Protein AF-A0A7W4WBV4-F1 (afdb_monomer_lite)

pLDDT: mean 77.97, std 13.94, range [44.94, 92.88]

Organism: NCBI:txid1562603

Foldseek 3Di:
DVVVVVVVVLCVLLVVLLVQLVVLLCVLVVVDDDPDDPCQDHSVLSNLSSVLSNLVSVLSVCPCPPLSVLVSLLSNLQSLLVNLQCCLPPRDLVSCPPPDPVCPVVSPDSVSSVVSNVSSVVSNVSSVVSVVVSVVVVD

Secondary structure (DSSP, 8-state):
-HHHHHHHHHHHHHHHHHHHHHHHHHHHTTTT--TT----S-HHHHHHHHHHHHHHHHHHH-TT-THHHHHHHHHHHHHHHHHHHHHHHH--GGGGGGS-TTTGGGTTSTHHHHHHHHHHHHHHHHHHHHHHHHHHTT-

Structure (mmCIF, N/CA/C/O backbone):
data_AF-A0A7W4WBV4-F1
#
_entry.id   AF-A0A7W4WBV4-F1
#
loop_
_atom_site.group_PDB
_atom_site.id
_atom_site.type_symbol
_atom_site.label_atom_id
_atom_site.label_alt_id
_atom_site.label_comp_id
_atom_site.label_asym_id
_atom_site.label_entity_id
_atom_site.label_seq_id
_atom_site.pdbx_PDB_ins_code
_atom_site.Cartn_x
_atom_site.Cartn_y
_atom_site.Cartn_z
_atom_site.occupancy
_atom_site.B_iso_or_equiv
_atom_site.auth_seq_id
_atom_site.auth_comp_id
_atom_site.auth_asym_id
_atom_site.auth_atom_id
_atom_site.pdbx_PDB_model_num
ATOM 1 N N . MET A 1 1 ? -15.755 27.622 13.528 1.00 49.06 1 MET A N 1
ATOM 2 C CA . MET A 1 1 ? -15.140 27.830 12.196 1.00 49.06 1 MET A CA 1
ATOM 3 C C . MET A 1 1 ? -13.989 26.857 11.878 1.00 49.06 1 MET A C 1
ATOM 5 O O . MET A 1 1 ? -13.569 26.806 10.735 1.00 49.06 1 MET A O 1
ATOM 9 N N . SER A 1 2 ? -13.496 26.045 12.829 1.00 58.25 2 SER A N 1
ATOM 10 C CA . SER A 1 2 ? -12.390 25.082 12.627 1.00 58.25 2 SER A CA 1
ATOM 11 C C . SER A 1 2 ? -12.809 23.668 12.177 1.00 58.25 2 SER A C 1
ATOM 13 O O . SER A 1 2 ? -11.973 22.911 11.690 1.00 58.25 2 SER A O 1
ATOM 15 N N . GLU A 1 3 ? -14.085 23.295 12.322 1.00 58.34 3 GLU A N 1
ATOM 16 C CA . GLU A 1 3 ? -14.604 21.967 11.935 1.00 58.34 3 GLU A CA 1
ATOM 17 C C . GLU A 1 3 ? -14.888 21.855 10.423 1.00 58.34 3 GLU A C 1
ATOM 19 O O . GLU A 1 3 ? -14.586 20.825 9.822 1.00 58.34 3 GLU A O 1
ATOM 24 N N . GLU A 1 4 ? -15.387 22.916 9.775 1.00 56.72 4 GLU A N 1
ATOM 25 C CA . GLU A 1 4 ? -15.672 22.897 8.327 1.00 56.72 4 GLU A CA 1
ATOM 26 C C . GLU A 1 4 ? -14.406 22.798 7.469 1.00 56.72 4 GLU A C 1
ATOM 28 O O . GLU A 1 4 ? -14.397 22.094 6.458 1.00 56.72 4 GLU A O 1
ATOM 33 N N . PHE A 1 5 ? -13.311 23.435 7.902 1.00 55.41 5 PHE A N 1
ATOM 34 C CA . PHE A 1 5 ? -12.030 23.369 7.193 1.00 55.41 5 PHE A CA 1
ATOM 35 C C . PHE A 1 5 ? -11.495 21.925 7.159 1.00 55.41 5 PHE A C 1
ATOM 37 O O . PHE A 1 5 ? -11.105 21.421 6.110 1.00 55.41 5 PHE A O 1
ATOM 44 N N . LYS A 1 6 ? -11.632 21.186 8.272 1.00 74.56 6 LYS A N 1
ATOM 45 C CA . LYS A 1 6 ? -11.266 19.760 8.349 1.00 74.56 6 LYS A CA 1
ATOM 46 C C . LYS A 1 6 ? -12.126 18.858 7.466 1.00 74.56 6 LYS A C 1
ATOM 48 O O . LYS A 1 6 ? -11.645 17.809 7.038 1.00 74.56 6 LYS A O 1
ATOM 53 N N . PHE A 1 7 ? -13.391 19.205 7.228 1.00 76.81 7 PHE A N 1
ATOM 54 C CA . PHE A 1 7 ? -14.274 18.385 6.398 1.00 76.81 7 PHE A CA 1
ATOM 55 C C . PHE A 1 7 ? -13.929 18.514 4.913 1.00 76.81 7 PHE A C 1
ATOM 57 O O . PHE A 1 7 ? -13.823 17.501 4.220 1.00 76.81 7 PHE A O 1
ATOM 64 N N . LYS A 1 8 ? -13.685 19.741 4.440 1.00 81.56 8 LYS A N 1
ATOM 65 C CA . LYS A 1 8 ? -13.346 20.010 3.038 1.00 81.56 8 LYS A CA 1
ATOM 66 C C . LYS A 1 8 ? -12.008 19.378 2.639 1.00 81.56 8 LYS A C 1
ATOM 68 O O . LYS A 1 8 ? -11.938 18.727 1.599 1.00 81.56 8 LYS A O 1
ATOM 73 N N . ASP A 1 9 ? -10.999 19.466 3.505 1.00 83.75 9 ASP A N 1
ATOM 74 C CA . ASP A 1 9 ? -9.686 18.848 3.273 1.00 83.75 9 ASP A CA 1
ATOM 75 C C . ASP A 1 9 ? -9.776 17.318 3.222 1.00 83.75 9 ASP A C 1
ATOM 77 O O . ASP A 1 9 ? -9.185 16.673 2.356 1.00 83.75 9 ASP A O 1
ATOM 81 N N . ARG A 1 10 ? -10.577 16.717 4.111 1.00 80.75 10 ARG A N 1
ATOM 82 C CA . ARG A 1 10 ? -10.825 15.268 4.102 1.00 80.75 10 ARG A CA 1
ATOM 83 C C . ARG A 1 10 ? -11.565 14.822 2.851 1.00 80.75 10 ARG A C 1
ATOM 85 O O . ARG A 1 10 ? -11.174 13.826 2.253 1.00 80.75 10 ARG A O 1
ATOM 92 N N . ALA A 1 11 ? -12.608 15.543 2.450 1.00 86.06 11 ALA A N 1
ATOM 93 C CA . ALA A 1 11 ? -13.362 15.233 1.242 1.00 86.06 11 ALA A CA 1
ATOM 94 C C . ALA A 1 11 ? -12.476 15.330 -0.008 1.00 86.06 11 ALA A C 1
ATOM 96 O O . ALA A 1 11 ? -12.555 14.470 -0.881 1.00 86.06 11 ALA A O 1
ATOM 97 N N . PHE A 1 12 ? -11.588 16.325 -0.064 1.00 89.31 12 PHE A N 1
ATOM 98 C CA . PHE A 1 12 ? -10.630 16.471 -1.154 1.00 89.31 12 PHE A CA 1
ATOM 99 C C . PHE A 1 12 ? -9.601 15.330 -1.182 1.00 89.31 12 PHE A C 1
ATOM 101 O O . PHE A 1 12 ? -9.364 14.739 -2.237 1.00 89.31 12 PHE A O 1
ATOM 108 N N . LEU A 1 13 ? -9.038 14.956 -0.028 1.00 85.94 13 LEU A N 1
ATOM 109 C CA . LEU A 1 13 ? -8.107 13.827 0.088 1.00 85.94 13 LEU A CA 1
ATOM 110 C C . LEU A 1 13 ? -8.758 12.498 -0.313 1.00 85.94 13 LEU A C 1
ATOM 112 O O . LEU A 1 13 ? -8.189 11.736 -1.087 1.00 85.94 13 LEU A O 1
ATOM 116 N N . VAL A 1 14 ? -9.969 12.232 0.172 1.00 89.19 14 VAL A N 1
ATOM 117 C CA . VAL A 1 14 ? -10.730 11.031 -0.191 1.00 89.19 14 VAL A CA 1
ATOM 118 C C . VAL A 1 14 ? -11.067 11.035 -1.677 1.00 89.19 14 VAL A C 1
ATOM 120 O O . VAL A 1 14 ? -10.834 10.039 -2.356 1.00 89.19 14 VAL A O 1
ATOM 123 N N . GLY A 1 15 ? -11.599 12.146 -2.192 1.00 90.00 15 GLY A N 1
ATOM 124 C CA . GLY A 1 15 ? -11.998 12.269 -3.590 1.00 90.00 15 GLY A CA 1
ATOM 125 C C . GLY A 1 15 ? -10.825 12.044 -4.539 1.00 90.00 15 GLY A C 1
ATOM 126 O O . GLY A 1 15 ? -10.931 11.251 -5.472 1.00 90.00 15 GLY A O 1
ATOM 127 N N . SER A 1 16 ? -9.682 12.674 -4.258 1.00 91.31 16 SER A N 1
ATOM 128 C CA . SER A 1 16 ? -8.454 12.490 -5.039 1.00 91.31 16 SER A CA 1
ATOM 129 C C . SER A 1 16 ? -7.892 11.069 -4.932 1.00 91.31 16 SER A C 1
ATOM 131 O O . SER A 1 16 ? -7.522 10.499 -5.957 1.00 91.31 16 SER A O 1
ATOM 133 N N . ALA A 1 17 ? -7.890 10.456 -3.742 1.00 89.31 17 ALA A N 1
ATOM 134 C CA . ALA A 1 17 ? -7.439 9.074 -3.558 1.00 89.31 17 ALA A CA 1
ATOM 135 C C . ALA A 1 17 ? -8.326 8.063 -4.302 1.00 89.31 17 ALA A C 1
ATOM 137 O O . ALA A 1 17 ? -7.813 7.179 -4.984 1.00 89.31 17 ALA A O 1
ATOM 138 N N . LEU A 1 18 ? -9.652 8.204 -4.217 1.00 91.50 18 LEU A N 1
ATOM 139 C CA . LEU A 1 18 ? -10.591 7.333 -4.927 1.00 91.50 18 LEU A CA 1
ATOM 140 C C . LEU A 1 18 ? -10.475 7.504 -6.441 1.00 91.50 18 LEU A C 1
ATOM 142 O O . LEU A 1 18 ? -10.430 6.509 -7.161 1.00 91.50 18 LEU A O 1
ATOM 146 N N . PHE A 1 19 ? -10.383 8.748 -6.919 1.00 92.88 19 PHE A N 1
ATOM 147 C CA . PHE A 1 19 ? -10.219 9.033 -8.340 1.00 92.88 19 PHE A CA 1
ATOM 148 C C . PHE A 1 19 ? -8.913 8.442 -8.884 1.00 92.88 19 PHE A C 1
ATOM 150 O O . PHE A 1 19 ? -8.935 7.732 -9.888 1.00 92.88 19 PHE A O 1
ATOM 157 N N . ALA A 1 20 ? -7.793 8.657 -8.186 1.00 90.62 20 ALA A N 1
ATOM 158 C CA . ALA A 1 20 ? -6.508 8.061 -8.542 1.00 90.62 20 ALA A CA 1
ATOM 159 C C . ALA A 1 20 ? -6.566 6.525 -8.517 1.00 90.62 20 ALA A C 1
ATOM 161 O O . ALA A 1 20 ? -6.076 5.881 -9.441 1.00 90.62 20 ALA A O 1
ATOM 162 N N . GLY A 1 21 ? -7.208 5.935 -7.503 1.00 90.12 21 GLY A N 1
ATOM 163 C CA . GLY A 1 21 ? -7.364 4.487 -7.380 1.00 90.12 21 GLY A CA 1
ATOM 164 C C . GLY A 1 21 ? -8.130 3.870 -8.549 1.00 90.12 21 GLY A C 1
ATOM 165 O O . GLY A 1 21 ? -7.638 2.948 -9.199 1.0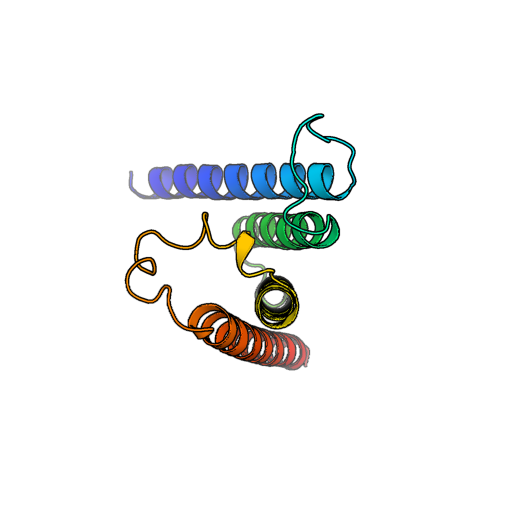0 90.12 21 GLY A O 1
ATOM 166 N N . VAL A 1 22 ? -9.296 4.432 -8.883 1.00 92.62 22 VAL A N 1
ATOM 167 C CA . VAL A 1 22 ? -10.111 3.985 -10.025 1.00 92.62 22 VAL A CA 1
ATOM 168 C C . VAL A 1 22 ? -9.357 4.169 -11.339 1.00 92.62 22 VAL A C 1
ATOM 170 O O . VAL A 1 22 ? -9.319 3.251 -12.155 1.00 92.62 22 VAL A O 1
ATOM 173 N N . PHE A 1 23 ? -8.711 5.319 -11.534 1.00 90.56 23 PHE A N 1
ATOM 174 C CA . PHE A 1 23 ? -7.919 5.586 -12.731 1.00 90.56 23 PHE A CA 1
ATOM 175 C C . PHE A 1 23 ? -6.797 4.553 -12.921 1.00 90.56 23 PHE A C 1
ATOM 177 O O . PHE A 1 23 ? -6.625 4.015 -14.015 1.00 90.56 23 PHE A O 1
ATOM 184 N N . LEU A 1 24 ? -6.072 4.216 -11.851 1.00 88.75 24 LEU A N 1
ATOM 185 C CA . LEU A 1 24 ? -5.005 3.214 -11.872 1.00 88.75 24 LEU A CA 1
ATOM 186 C C . LEU A 1 24 ? -5.525 1.790 -12.117 1.00 88.75 24 LEU A C 1
ATOM 188 O O . LEU A 1 24 ? -4.896 1.040 -12.861 1.00 88.75 24 LEU A O 1
ATOM 192 N N . ILE A 1 25 ? -6.686 1.429 -11.559 1.00 91.12 25 ILE A N 1
ATOM 193 C CA . ILE A 1 25 ? -7.351 0.146 -11.842 1.00 91.12 25 ILE A CA 1
ATOM 194 C C . ILE A 1 25 ? -7.704 0.052 -13.327 1.00 91.12 25 ILE A C 1
ATOM 196 O O . ILE A 1 25 ? -7.349 -0.927 -13.980 1.00 91.12 25 ILE A O 1
ATOM 200 N N . LEU A 1 26 ? -8.350 1.081 -13.881 1.00 90.50 26 LEU A N 1
ATOM 201 C CA . LEU A 1 26 ? -8.713 1.128 -15.300 1.00 90.50 26 LEU A CA 1
ATOM 202 C C . LEU A 1 26 ? -7.478 1.088 -16.208 1.00 90.50 26 LEU A C 1
ATOM 204 O O . LEU A 1 26 ? -7.509 0.458 -17.266 1.00 90.50 26 LEU A O 1
ATOM 208 N N . ARG A 1 27 ? -6.374 1.717 -15.785 1.00 86.94 27 ARG A N 1
ATOM 209 C CA . ARG A 1 27 ? -5.091 1.650 -16.489 1.00 86.94 27 ARG A CA 1
ATOM 210 C C . ARG A 1 27 ? -4.492 0.244 -16.454 1.00 86.94 27 ARG A C 1
ATOM 212 O O . ARG A 1 27 ? -4.017 -0.226 -17.485 1.00 86.94 27 ARG A O 1
ATOM 219 N N . GLY A 1 28 ? -4.520 -0.414 -15.295 1.00 85.31 28 GLY A N 1
ATOM 220 C CA . GLY A 1 28 ? -4.019 -1.777 -15.102 1.00 85.31 28 GLY A CA 1
ATOM 221 C C . GLY A 1 28 ? -4.858 -2.847 -15.807 1.00 85.31 28 GLY A C 1
ATOM 222 O O . GLY A 1 28 ? -4.320 -3.865 -16.224 1.00 85.31 28 GLY A O 1
ATOM 223 N N . LEU A 1 29 ? -6.153 -2.597 -16.010 1.00 87.75 29 LEU A N 1
ATOM 224 C CA . LEU A 1 29 ? -7.039 -3.434 -16.828 1.00 87.75 29 LEU A CA 1
ATOM 225 C C . LEU A 1 29 ? -6.929 -3.150 -18.334 1.00 87.75 29 LEU A C 1
ATOM 227 O O . LEU A 1 29 ? -7.700 -3.698 -19.111 1.00 87.75 29 LEU A O 1
ATOM 231 N N . GLU A 1 30 ? -6.009 -2.272 -18.745 1.00 85.75 30 GLU A N 1
ATOM 232 C CA . GLU A 1 30 ? -5.793 -1.855 -20.138 1.00 85.75 30 GLU A CA 1
ATOM 233 C C . GLU A 1 30 ? -6.994 -1.176 -20.826 1.00 85.75 30 GLU A C 1
ATOM 235 O O . GLU A 1 30 ? -6.925 -0.872 -22.016 1.00 85.75 30 GLU A O 1
ATOM 240 N N . ILE A 1 31 ? -8.050 -0.836 -20.080 1.00 86.06 31 ILE A N 1
ATOM 241 C CA . ILE A 1 31 ? -9.221 -0.102 -20.590 1.00 86.06 31 ILE A CA 1
ATOM 242 C C . ILE A 1 31 ? -8.807 1.304 -21.044 1.00 86.06 31 ILE A C 1
ATOM 244 O O . ILE A 1 31 ? -9.256 1.798 -22.075 1.00 86.06 31 ILE A O 1
ATOM 248 N N . LEU A 1 32 ? -7.921 1.944 -20.275 1.00 80.75 32 LEU A N 1
ATOM 249 C CA . LEU A 1 32 ? -7.349 3.256 -20.573 1.00 80.75 32 LEU A CA 1
ATOM 250 C C . LEU A 1 32 ? -5.888 3.089 -20.991 1.00 80.75 32 LEU A C 1
ATOM 252 O O . LEU A 1 32 ? -4.990 3.394 -20.210 1.00 80.75 32 LEU A O 1
ATOM 256 N N . THR A 1 33 ? -5.616 2.554 -22.180 1.00 69.62 33 THR A N 1
ATOM 257 C CA . THR A 1 33 ? -4.234 2.425 -22.671 1.00 69.62 33 THR A CA 1
ATOM 258 C C . THR A 1 33 ? -3.858 3.611 -23.553 1.00 69.62 33 THR A C 1
ATOM 260 O O . THR A 1 33 ? -4.383 3.712 -24.655 1.00 69.62 33 THR A O 1
ATOM 263 N N . PRO A 1 34 ? -2.957 4.519 -23.119 1.00 64.06 34 PRO A N 1
ATOM 264 C CA . PRO A 1 34 ? -2.376 5.506 -24.009 1.00 64.06 34 PRO A CA 1
ATOM 265 C C . PRO A 1 34 ? -1.535 4.768 -25.044 1.00 64.06 34 PRO A C 1
ATOM 267 O O . PRO A 1 34 ? -0.645 3.991 -24.692 1.00 64.06 34 PRO A O 1
ATOM 270 N N . GLU A 1 35 ? -1.817 5.055 -26.307 1.00 59.56 35 GLU A N 1
ATOM 271 C CA . GLU A 1 35 ? -1.232 4.443 -27.503 1.00 59.56 35 GLU A CA 1
ATOM 272 C C . GLU A 1 35 ? 0.313 4.479 -27.524 1.00 59.56 35 GLU A C 1
ATOM 274 O O . GLU A 1 35 ? 0.939 3.638 -28.153 1.00 59.56 35 GLU A O 1
ATOM 279 N N . ASN A 1 36 ? 0.937 5.380 -26.749 1.00 58.97 36 ASN A N 1
ATOM 280 C CA . ASN A 1 36 ? 2.387 5.614 -26.725 1.00 58.97 36 ASN A CA 1
ATOM 281 C C . ASN A 1 36 ? 3.058 5.462 -25.345 1.00 58.97 36 ASN A C 1
ATOM 283 O O . ASN A 1 36 ? 4.157 5.971 -25.127 1.00 58.97 36 ASN A O 1
ATOM 287 N N . SER A 1 37 ? 2.434 4.794 -24.371 1.00 57.59 37 SER A N 1
ATOM 288 C CA . SER A 1 37 ? 3.132 4.518 -23.108 1.00 57.59 37 SER A CA 1
ATOM 289 C C . SER A 1 37 ? 4.112 3.360 -23.279 1.00 57.59 37 SER A C 1
ATOM 291 O O . SER A 1 37 ? 3.700 2.200 -23.258 1.00 57.59 37 SER A O 1
ATOM 293 N N . ALA A 1 38 ? 5.409 3.668 -23.375 1.00 56.38 38 ALA A N 1
ATOM 294 C CA . ALA A 1 38 ? 6.463 2.702 -23.083 1.00 56.38 38 ALA A CA 1
ATOM 295 C C . ALA A 1 38 ? 6.134 2.032 -21.736 1.00 56.38 38 ALA A C 1
ATOM 297 O O . ALA A 1 38 ? 6.056 2.698 -20.698 1.00 56.38 38 ALA A O 1
ATOM 298 N N . LYS A 1 39 ? 5.816 0.732 -21.767 1.00 58.53 39 LYS A N 1
ATOM 299 C CA . LYS A 1 39 ? 5.411 -0.037 -20.584 1.00 58.53 39 LYS A CA 1
ATOM 300 C C . LYS A 1 39 ? 6.641 -0.279 -19.709 1.00 58.53 39 LYS A C 1
ATOM 302 O O . LYS A 1 39 ? 7.214 -1.358 -19.722 1.00 58.53 39 LYS A O 1
ATOM 307 N N . ASN A 1 40 ? 7.031 0.732 -18.938 1.00 66.88 40 ASN A N 1
ATOM 308 C CA . ASN A 1 40 ? 8.142 0.634 -17.987 1.00 66.88 40 ASN A CA 1
ATOM 309 C C . ASN A 1 40 ? 7.804 -0.255 -16.775 1.00 66.88 40 ASN A C 1
ATOM 311 O O . ASN A 1 40 ? 8.694 -0.626 -16.018 1.00 66.88 40 ASN A O 1
ATOM 315 N N . ALA A 1 41 ? 6.526 -0.592 -16.570 1.00 72.88 41 ALA A N 1
ATOM 316 C CA . ALA A 1 41 ? 6.074 -1.466 -15.497 1.00 72.88 41 ALA A CA 1
ATOM 317 C C . ALA A 1 41 ? 4.930 -2.380 -15.974 1.00 72.88 41 ALA A C 1
ATOM 319 O O . ALA A 1 41 ? 4.111 -1.960 -16.800 1.00 72.88 41 ALA A O 1
ATOM 320 N N . PRO A 1 42 ? 4.838 -3.617 -15.457 1.00 82.44 42 PRO A N 1
ATOM 321 C CA . PRO A 1 42 ? 3.752 -4.530 -15.769 1.00 82.44 42 PRO A CA 1
ATOM 322 C C . PRO A 1 42 ? 2.414 -4.029 -15.207 1.00 82.44 42 PRO A C 1
ATOM 324 O O . PRO A 1 42 ? 2.336 -3.452 -14.122 1.00 82.44 42 PRO A O 1
ATOM 327 N N . ASN A 1 43 ? 1.333 -4.302 -15.938 1.00 85.50 43 ASN A N 1
ATOM 328 C CA . ASN A 1 43 ? -0.003 -3.762 -15.662 1.00 85.50 43 ASN A CA 1
ATOM 329 C C . ASN A 1 43 ? -0.551 -4.097 -14.266 1.00 85.50 43 ASN A C 1
ATOM 331 O O . ASN A 1 43 ? -1.290 -3.304 -13.679 1.00 85.50 43 ASN A O 1
ATOM 335 N N . TRP A 1 44 ? -0.167 -5.252 -13.713 1.00 85.31 44 TRP A N 1
ATOM 336 C CA . TRP A 1 44 ? -0.621 -5.686 -12.393 1.00 85.31 44 TRP A CA 1
ATOM 337 C C . TRP A 1 44 ? -0.172 -4.733 -11.274 1.00 85.31 44 TRP A C 1
ATOM 339 O O . TRP A 1 44 ? -0.864 -4.628 -10.266 1.00 85.31 44 TRP A O 1
ATOM 349 N N . ILE A 1 45 ? 0.932 -3.995 -11.455 1.00 85.88 45 ILE A N 1
ATOM 350 C CA . ILE A 1 45 ? 1.420 -3.009 -10.478 1.00 85.88 45 ILE A CA 1
ATOM 351 C C . ILE A 1 45 ? 0.472 -1.822 -10.403 1.00 85.88 45 ILE A C 1
ATOM 353 O O . ILE A 1 45 ? 0.105 -1.401 -9.308 1.00 85.88 45 ILE A O 1
ATOM 357 N N . PHE A 1 46 ? 0.036 -1.309 -11.556 1.00 87.12 46 PHE A N 1
ATOM 358 C CA . PHE A 1 46 ? -0.948 -0.229 -11.613 1.00 87.12 46 PHE A CA 1
ATOM 359 C C . PHE A 1 46 ? -2.278 -0.677 -11.010 1.00 87.12 46 PHE A C 1
ATOM 361 O O . PHE A 1 46 ? -2.864 0.045 -10.208 1.00 87.12 46 PHE A O 1
ATOM 368 N N . PHE A 1 47 ? -2.707 -1.901 -11.320 1.00 88.56 47 PHE A N 1
ATOM 369 C CA . PHE A 1 47 ? -3.914 -2.479 -10.740 1.00 88.56 47 PHE A CA 1
ATOM 370 C C . PHE A 1 47 ? -3.824 -2.597 -9.208 1.00 88.56 47 PHE A C 1
ATOM 372 O O . PHE A 1 47 ? -4.711 -2.124 -8.497 1.00 88.56 47 PHE A O 1
ATOM 379 N N . ALA A 1 48 ? -2.728 -3.159 -8.688 1.00 88.69 48 ALA A N 1
ATOM 380 C CA . ALA A 1 48 ? -2.503 -3.311 -7.253 1.00 88.69 48 ALA A CA 1
ATOM 381 C C . ALA A 1 48 ? -2.428 -1.949 -6.544 1.00 88.69 48 ALA A C 1
ATOM 383 O O . ALA A 1 48 ? -3.115 -1.738 -5.544 1.00 88.69 48 ALA A O 1
ATOM 384 N N . ALA A 1 49 ? -1.667 -0.996 -7.092 1.00 87.38 49 ALA A N 1
ATOM 385 C CA . ALA A 1 49 ? -1.592 0.369 -6.573 1.00 87.38 49 ALA A CA 1
ATOM 386 C C . ALA A 1 49 ? -2.974 1.036 -6.533 1.00 87.38 49 ALA A C 1
ATOM 388 O O . ALA A 1 49 ? -3.329 1.667 -5.536 1.00 87.38 49 ALA A O 1
ATOM 389 N N . GLY A 1 50 ? -3.779 0.845 -7.580 1.00 88.62 50 GLY A N 1
ATOM 390 C CA . GLY A 1 50 ? -5.144 1.346 -7.635 1.00 88.62 50 GLY A CA 1
ATOM 391 C C . GLY A 1 50 ? -6.027 0.790 -6.515 1.00 88.62 50 GLY A C 1
ATOM 392 O O . GLY A 1 50 ? -6.683 1.565 -5.822 1.00 88.62 50 GLY A O 1
ATOM 393 N N . ILE A 1 51 ? -5.954 -0.521 -6.243 1.00 89.88 51 ILE A N 1
ATOM 394 C CA . ILE A 1 51 ? -6.644 -1.147 -5.101 1.00 89.88 51 ILE A CA 1
ATOM 395 C C . ILE A 1 51 ? -6.223 -0.497 -3.779 1.00 89.88 51 ILE A C 1
ATOM 397 O O . ILE A 1 51 ? -7.087 -0.154 -2.971 1.00 89.88 51 ILE A O 1
ATOM 401 N N . ALA A 1 52 ? -4.923 -0.289 -3.547 1.00 89.38 52 ALA A N 1
ATOM 402 C CA . ALA A 1 52 ? -4.446 0.330 -2.310 1.00 89.38 52 ALA A CA 1
ATOM 403 C C . ALA A 1 52 ? -4.983 1.758 -2.124 1.00 89.38 52 ALA A C 1
ATOM 405 O O . ALA A 1 52 ? -5.438 2.095 -1.030 1.00 89.38 52 ALA A O 1
ATOM 406 N N . PHE A 1 53 ? -4.994 2.578 -3.180 1.00 88.62 53 PHE A N 1
ATOM 407 C CA . PHE A 1 53 ? -5.556 3.933 -3.134 1.00 88.62 53 PHE A CA 1
ATOM 408 C C . PHE A 1 53 ? -7.067 3.935 -2.887 1.00 88.62 53 PHE A C 1
ATOM 410 O O . PHE A 1 53 ? -7.555 4.714 -2.065 1.00 88.62 53 PHE A O 1
ATOM 417 N N . THR A 1 54 ? -7.810 3.033 -3.532 1.00 90.94 54 THR A N 1
ATOM 418 C CA . THR A 1 54 ? -9.251 2.891 -3.306 1.00 90.94 54 THR A CA 1
ATOM 419 C C . THR A 1 54 ? -9.544 2.464 -1.867 1.00 90.94 54 THR A C 1
ATOM 421 O O . THR A 1 54 ? -10.373 3.080 -1.197 1.00 90.94 54 THR A O 1
ATOM 424 N N . VAL A 1 55 ? -8.822 1.467 -1.347 1.00 89.06 55 VAL A N 1
ATOM 425 C CA . VAL A 1 55 ? -8.956 0.998 0.041 1.00 89.06 55 VAL A CA 1
ATOM 426 C C . VAL A 1 55 ? -8.588 2.102 1.036 1.00 89.06 55 VAL A C 1
ATOM 428 O O . VAL A 1 55 ? -9.303 2.294 2.022 1.00 89.06 55 VAL A O 1
ATOM 431 N N . ALA A 1 56 ? -7.531 2.874 0.776 1.00 85.62 56 ALA A N 1
ATOM 432 C CA . ALA A 1 56 ? -7.152 4.020 1.599 1.00 85.62 56 ALA A CA 1
ATOM 433 C C . ALA A 1 56 ? -8.250 5.097 1.627 1.00 85.62 56 ALA A C 1
ATOM 435 O O . ALA A 1 56 ? -8.642 5.538 2.708 1.00 85.62 56 ALA A O 1
ATOM 436 N N . GLY A 1 57 ? -8.800 5.467 0.465 1.00 85.25 57 GLY A N 1
ATOM 437 C CA . GLY A 1 57 ? -9.896 6.435 0.364 1.00 85.25 57 GLY A CA 1
ATOM 438 C C . GLY A 1 57 ? -11.144 5.990 1.130 1.00 85.25 57 GLY A C 1
ATOM 439 O O . GLY A 1 57 ? -11.691 6.760 1.921 1.00 85.25 57 GLY A O 1
ATOM 440 N N . ILE A 1 58 ? -11.544 4.722 0.972 1.00 87.19 58 ILE A N 1
ATOM 441 C CA . ILE A 1 58 ? -12.671 4.133 1.711 1.00 87.19 58 ILE A CA 1
ATOM 442 C C . ILE A 1 58 ? -12.399 4.166 3.220 1.00 87.19 58 ILE A C 1
ATOM 444 O O . ILE A 1 58 ? -13.257 4.582 3.993 1.00 87.19 58 ILE A O 1
ATOM 448 N N . THR A 1 59 ? -11.195 3.791 3.652 1.00 85.38 59 THR A N 1
ATOM 449 C CA . THR A 1 59 ? -10.830 3.760 5.079 1.00 85.38 59 THR A CA 1
ATOM 450 C C . THR A 1 59 ? -10.944 5.140 5.722 1.00 85.38 59 THR A C 1
ATOM 452 O O . THR A 1 59 ? -11.463 5.265 6.827 1.00 85.38 59 THR A O 1
ATOM 455 N N . VAL A 1 60 ? -10.515 6.195 5.023 1.00 83.81 60 VAL A N 1
ATOM 456 C CA . VAL A 1 60 ? -10.615 7.576 5.522 1.00 83.81 60 VAL A CA 1
ATOM 457 C C . VAL A 1 60 ? -12.073 8.044 5.633 1.00 83.81 60 VAL A C 1
ATOM 459 O O . VAL A 1 60 ? -12.390 8.815 6.542 1.00 83.81 60 VAL A O 1
ATOM 462 N N . MET A 1 61 ? -12.979 7.560 4.773 1.00 83.56 61 MET A N 1
ATOM 463 C CA . MET A 1 61 ? -14.419 7.827 4.916 1.00 83.56 61 MET A CA 1
ATOM 464 C C . MET A 1 61 ? -15.019 7.159 6.154 1.00 83.56 61 MET A C 1
ATOM 466 O O . MET A 1 61 ? -15.906 7.728 6.796 1.00 83.56 61 MET A O 1
ATOM 470 N N . VAL A 1 62 ? -14.542 5.969 6.524 1.00 83.06 62 VAL A N 1
ATOM 471 C CA . VAL A 1 62 ? -15.083 5.228 7.665 1.00 83.06 62 VAL A CA 1
ATOM 472 C C . VAL A 1 62 ? -14.466 5.745 8.970 1.00 83.06 62 VAL A C 1
ATOM 474 O O . VAL A 1 62 ? -13.521 5.189 9.525 1.00 83.06 62 VAL A O 1
ATOM 477 N N . ARG A 1 63 ? -15.056 6.819 9.512 1.00 63.78 63 ARG A N 1
ATOM 478 C CA . ARG A 1 63 ? -14.618 7.525 10.737 1.00 63.78 63 ARG A CA 1
ATOM 479 C C . ARG A 1 63 ? -14.532 6.638 11.995 1.00 63.78 63 ARG A C 1
ATOM 481 O O . ARG A 1 63 ? -13.925 7.060 12.973 1.00 63.78 63 ARG A O 1
ATOM 488 N N . ASN A 1 64 ? -15.117 5.436 11.985 1.00 65.56 64 ASN A N 1
ATOM 489 C CA . ASN A 1 64 ? -15.106 4.510 13.120 1.00 65.56 64 ASN A CA 1
ATOM 490 C C . ASN A 1 64 ? -15.055 3.034 12.683 1.00 65.56 64 ASN A C 1
ATOM 492 O O . ASN A 1 64 ? -15.869 2.211 13.091 1.00 65.56 64 ASN A O 1
ATOM 496 N N . ALA A 1 65 ? -14.115 2.698 11.799 1.00 64.69 65 ALA A N 1
ATOM 497 C CA . ALA A 1 65 ? -14.055 1.367 11.192 1.00 64.69 65 ALA A CA 1
ATOM 498 C C . ALA A 1 65 ? -13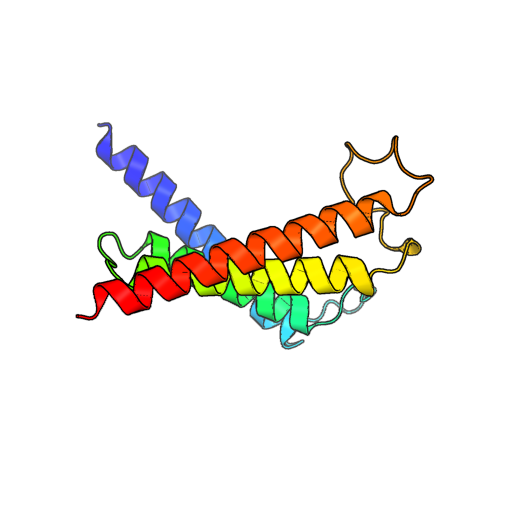.590 0.259 12.158 1.00 64.69 65 ALA A C 1
ATOM 500 O O . ALA A 1 65 ? -13.678 -0.923 11.823 1.00 64.69 65 ALA A O 1
ATOM 501 N N . GLY A 1 66 ? -13.082 0.617 13.345 1.00 74.94 66 GLY A N 1
ATOM 502 C CA . GLY A 1 66 ? -12.566 -0.320 14.342 1.00 74.94 66 GLY A CA 1
ATOM 503 C C . GLY A 1 66 ? -11.577 -1.304 13.717 1.00 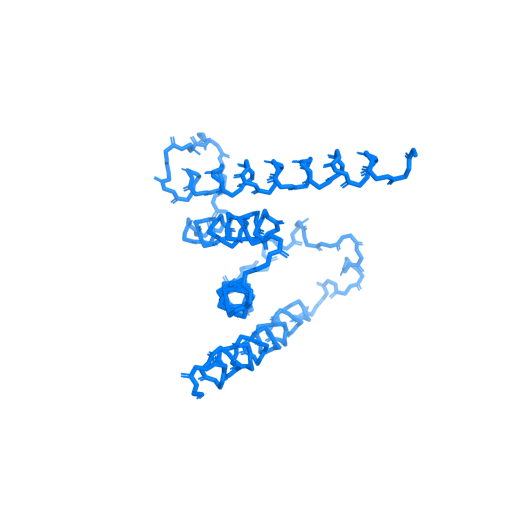74.94 66 GLY A C 1
ATOM 504 O O . GLY A 1 66 ? -10.478 -0.939 13.304 1.00 74.94 66 GLY A O 1
ATOM 505 N N . ARG A 1 67 ? -12.010 -2.557 13.587 1.00 75.62 67 ARG A N 1
ATOM 506 C CA . ARG A 1 67 ? -11.237 -3.668 13.017 1.00 75.62 67 ARG A CA 1
ATOM 507 C C . ARG A 1 67 ? -10.936 -3.505 11.524 1.00 75.62 67 ARG A C 1
ATOM 509 O O . ARG A 1 67 ? -9.885 -3.940 11.066 1.00 75.62 67 ARG A O 1
ATOM 516 N N . TRP A 1 68 ? -11.804 -2.837 10.771 1.00 80.38 68 TRP A N 1
ATOM 517 C CA . TRP A 1 68 ? -11.610 -2.613 9.337 1.00 80.38 68 TRP A CA 1
ATOM 518 C C . TRP A 1 68 ? -10.406 -1.716 9.031 1.00 80.38 68 TRP A C 1
ATOM 520 O O . TRP A 1 68 ? -9.791 -1.893 7.985 1.00 80.38 68 TRP A O 1
ATOM 530 N N . ASN A 1 69 ? -10.000 -0.844 9.964 1.00 82.06 69 ASN A N 1
ATOM 531 C CA . ASN A 1 69 ? -8.774 -0.050 9.822 1.00 82.06 69 ASN A CA 1
ATOM 532 C C . ASN A 1 69 ? -7.513 -0.923 9.856 1.00 82.06 69 ASN A C 1
ATOM 534 O O . ASN A 1 69 ? -6.547 -0.655 9.147 1.00 82.06 69 ASN A O 1
ATOM 538 N N . ALA A 1 70 ? -7.509 -1.980 10.674 1.00 82.12 70 ALA A N 1
ATOM 539 C CA . ALA A 1 70 ? -6.390 -2.916 10.724 1.00 82.12 70 ALA A CA 1
ATOM 540 C C . ALA A 1 70 ? -6.316 -3.753 9.437 1.00 82.12 70 ALA A C 1
ATOM 542 O O . ALA A 1 70 ? -5.231 -3.990 8.905 1.00 82.12 70 ALA A O 1
ATOM 543 N N . LEU A 1 71 ? -7.471 -4.150 8.895 1.00 85.44 71 LEU A N 1
ATOM 544 C CA . LEU A 1 71 ? -7.545 -4.886 7.634 1.00 85.44 71 LEU A CA 1
ATOM 545 C C . LEU A 1 71 ? -7.115 -4.020 6.441 1.00 85.44 71 LEU A C 1
ATOM 547 O O . LEU A 1 71 ? -6.325 -4.472 5.617 1.00 85.44 71 LEU A O 1
ATOM 551 N N . SER A 1 72 ? -7.559 -2.766 6.362 1.00 86.25 72 SER A N 1
ATOM 552 C CA . SER A 1 72 ? -7.146 -1.869 5.282 1.00 86.25 72 SER A CA 1
ATOM 553 C C . SER A 1 72 ? -5.661 -1.523 5.347 1.00 86.25 72 SER A C 1
ATOM 555 O O . SER A 1 72 ? -4.989 -1.572 4.319 1.00 86.25 72 SER A O 1
ATOM 557 N N . ALA A 1 73 ? -5.115 -1.274 6.543 1.00 85.12 73 ALA A N 1
ATOM 558 C CA . ALA A 1 73 ? -3.675 -1.104 6.736 1.00 85.12 73 ALA A CA 1
ATOM 559 C C . ALA A 1 73 ? -2.888 -2.342 6.277 1.00 85.12 73 ALA A C 1
ATOM 561 O O . ALA A 1 73 ? -1.876 -2.202 5.594 1.00 85.12 73 ALA A O 1
ATOM 562 N N . THR A 1 74 ? -3.391 -3.546 6.578 1.00 87.69 74 THR A N 1
ATOM 563 C CA . THR A 1 74 ? -2.806 -4.809 6.099 1.00 87.69 74 THR A CA 1
ATOM 564 C C . THR A 1 74 ? -2.758 -4.839 4.574 1.00 87.69 74 THR A C 1
ATOM 566 O O . THR A 1 74 ? -1.694 -5.035 3.999 1.00 87.69 74 THR A O 1
ATOM 569 N N . VAL A 1 75 ? -3.890 -4.592 3.909 1.00 88.31 75 VAL A N 1
ATOM 570 C CA . VAL A 1 75 ? -3.985 -4.633 2.441 1.00 88.31 75 VAL A CA 1
ATOM 571 C C . VAL A 1 75 ? -3.066 -3.594 1.796 1.00 88.31 75 VAL A C 1
ATOM 573 O O . VAL A 1 75 ? -2.321 -3.927 0.878 1.00 88.31 75 VAL A O 1
ATOM 576 N N . ILE A 1 76 ? -3.065 -2.356 2.296 1.00 88.50 76 ILE A N 1
ATOM 577 C CA . ILE A 1 76 ? -2.227 -1.274 1.762 1.00 88.50 76 ILE A CA 1
ATOM 578 C C . ILE A 1 76 ? -0.741 -1.611 1.926 1.00 88.50 76 ILE A C 1
ATOM 580 O O . ILE A 1 76 ? 0.026 -1.491 0.971 1.00 88.50 76 ILE A O 1
ATOM 584 N N . SER A 1 77 ? -0.323 -2.054 3.115 1.00 88.50 77 SER A N 1
ATOM 585 C CA . SER A 1 77 ? 1.072 -2.427 3.369 1.00 88.50 77 SER A CA 1
ATOM 586 C C . SER A 1 77 ? 1.499 -3.652 2.563 1.00 88.50 77 SER A C 1
ATOM 588 O O . SER A 1 77 ? 2.620 -3.674 2.066 1.00 88.50 77 SER A O 1
ATOM 590 N N . LEU A 1 78 ? 0.622 -4.637 2.371 1.00 89.56 78 LEU A N 1
ATOM 591 C CA . LEU A 1 78 ? 0.919 -5.812 1.557 1.00 89.56 78 LEU A CA 1
ATOM 592 C C . LEU A 1 78 ? 1.118 -5.434 0.088 1.00 89.56 78 LEU A C 1
ATOM 594 O O . LEU A 1 78 ? 2.114 -5.831 -0.507 1.00 89.56 78 LEU A O 1
ATOM 598 N N . VAL A 1 79 ? 0.229 -4.605 -0.467 1.00 89.50 79 VAL A N 1
ATOM 599 C CA . VAL A 1 79 ? 0.350 -4.101 -1.841 1.00 89.50 79 VAL A CA 1
ATOM 600 C C . VAL A 1 79 ? 1.643 -3.310 -2.026 1.00 89.50 79 VAL A C 1
ATOM 602 O O . VAL A 1 79 ? 2.395 -3.584 -2.958 1.00 89.50 79 VAL A O 1
ATOM 605 N N . LEU A 1 80 ? 1.935 -2.358 -1.135 1.00 86.62 80 LEU A N 1
ATOM 606 C CA . LEU A 1 80 ? 3.178 -1.582 -1.197 1.00 86.62 80 LEU A CA 1
ATOM 607 C C . LEU A 1 80 ? 4.408 -2.485 -1.081 1.00 86.62 80 LEU A C 1
ATOM 609 O O . LEU A 1 80 ? 5.361 -2.320 -1.838 1.00 86.62 80 LEU A O 1
ATOM 613 N N . GLY A 1 81 ? 4.360 -3.481 -0.193 1.00 88.69 81 GLY A N 1
ATOM 614 C CA . GLY A 1 81 ? 5.410 -4.481 -0.045 1.00 88.69 81 GLY A CA 1
ATOM 615 C C . GLY A 1 81 ? 5.634 -5.291 -1.322 1.00 88.69 81 GLY A C 1
ATOM 616 O O . GLY A 1 81 ? 6.776 -5.465 -1.736 1.00 88.69 81 GLY A O 1
ATOM 617 N N . SER A 1 82 ? 4.565 -5.727 -1.995 1.00 88.81 82 SER A N 1
ATOM 618 C CA . SER A 1 82 ? 4.654 -6.435 -3.278 1.00 88.81 82 SER A CA 1
ATOM 619 C C . SER A 1 82 ? 5.231 -5.558 -4.390 1.00 88.81 82 SER A C 1
ATOM 621 O O . SER A 1 82 ? 6.052 -6.036 -5.171 1.00 88.81 82 SER A O 1
ATOM 623 N N . ILE A 1 83 ? 4.853 -4.277 -4.446 1.00 87.12 83 ILE A N 1
ATOM 624 C CA . ILE A 1 83 ? 5.392 -3.326 -5.428 1.00 87.12 83 ILE A CA 1
ATOM 625 C C . ILE A 1 83 ? 6.885 -3.100 -5.173 1.00 87.12 83 ILE A C 1
ATOM 627 O O . ILE A 1 83 ? 7.689 -3.244 -6.089 1.00 87.12 83 ILE A O 1
ATOM 631 N N . PHE A 1 84 ? 7.281 -2.809 -3.932 1.00 85.06 84 PHE A N 1
ATOM 632 C CA . PHE A 1 84 ? 8.688 -2.624 -3.570 1.00 85.06 84 PHE A CA 1
ATOM 633 C C . PHE A 1 84 ? 9.522 -3.889 -3.783 1.00 85.06 84 PHE A C 1
ATOM 635 O O . PHE A 1 84 ? 10.653 -3.801 -4.258 1.00 85.06 84 PHE A O 1
ATOM 642 N N . GLY A 1 85 ? 8.959 -5.064 -3.494 1.00 87.00 85 GLY A N 1
ATOM 643 C CA . GLY A 1 85 ? 9.601 -6.347 -3.758 1.00 87.00 85 GLY A CA 1
ATOM 644 C C . GLY A 1 85 ? 9.827 -6.570 -5.250 1.00 87.00 85 GLY A C 1
ATOM 645 O O . GLY A 1 85 ? 10.922 -6.951 -5.654 1.00 87.00 85 GLY A O 1
ATOM 646 N N . TRP A 1 86 ? 8.833 -6.255 -6.085 1.00 88.25 86 TRP A N 1
ATOM 647 C CA . TRP A 1 86 ? 9.004 -6.331 -7.532 1.00 88.25 86 TRP A CA 1
ATOM 648 C C . TRP A 1 86 ? 10.062 -5.348 -8.038 1.00 88.25 86 TRP A C 1
ATOM 650 O O . TRP A 1 86 ? 10.939 -5.753 -8.794 1.00 88.25 86 TRP A O 1
ATOM 660 N N . VAL A 1 87 ? 10.040 -4.092 -7.575 1.00 83.06 87 VAL A N 1
ATOM 661 C CA . VAL A 1 87 ? 11.047 -3.086 -7.954 1.00 83.06 87 VAL A CA 1
ATOM 662 C C . VAL A 1 87 ? 12.454 -3.527 -7.538 1.00 83.06 87 VAL A C 1
ATOM 664 O O . VAL A 1 87 ? 13.404 -3.343 -8.288 1.00 83.06 87 VAL A O 1
ATOM 667 N N . SER A 1 88 ? 12.602 -4.148 -6.367 1.00 85.44 88 SER A N 1
ATOM 668 C CA . SER A 1 88 ? 13.896 -4.639 -5.878 1.00 85.44 88 SER A CA 1
ATOM 669 C C . SER A 1 88 ? 14.478 -5.764 -6.748 1.00 85.44 88 SER A C 1
ATOM 671 O O . SER A 1 88 ? 15.692 -5.818 -6.950 1.00 85.44 88 SER A O 1
ATOM 673 N N . LEU A 1 89 ? 13.621 -6.647 -7.274 1.00 84.50 89 LEU A N 1
ATOM 674 C CA . LEU A 1 89 ? 14.034 -7.855 -7.997 1.00 84.50 89 LEU A CA 1
ATOM 675 C C . LEU A 1 89 ? 14.093 -7.683 -9.522 1.00 84.50 89 LEU A C 1
ATOM 677 O O . LEU A 1 89 ? 14.969 -8.266 -10.156 1.00 84.50 89 LEU A O 1
ATOM 681 N N . PHE A 1 90 ? 13.163 -6.921 -10.103 1.00 81.56 90 PHE A N 1
ATOM 682 C CA . PHE A 1 90 ? 12.870 -6.939 -11.543 1.00 81.56 90 PHE A CA 1
ATOM 683 C C . PHE A 1 90 ? 12.915 -5.567 -12.220 1.00 81.56 90 PHE A C 1
ATOM 685 O O . PHE A 1 90 ? 12.679 -5.497 -13.423 1.00 81.56 90 PHE A O 1
ATOM 692 N N . ALA A 1 91 ? 13.167 -4.476 -11.491 1.00 73.62 91 ALA A N 1
ATOM 693 C CA . ALA A 1 91 ? 13.321 -3.182 -12.145 1.00 73.62 91 ALA A CA 1
ATOM 694 C C . ALA A 1 91 ? 14.638 -3.145 -12.933 1.00 73.62 91 ALA A C 1
ATOM 696 O O . ALA A 1 91 ? 15.714 -3.348 -12.366 1.00 73.62 91 ALA A O 1
ATOM 697 N N . ASP A 1 92 ? 14.540 -2.864 -14.232 1.00 67.50 92 ASP A N 1
ATOM 698 C CA . ASP A 1 92 ? 15.702 -2.605 -15.076 1.00 67.50 92 ASP A CA 1
ATOM 699 C C . ASP A 1 92 ? 16.345 -1.262 -14.706 1.00 67.50 92 ASP A C 1
ATOM 701 O O . ASP A 1 92 ? 15.660 -0.253 -14.501 1.00 67.50 92 ASP A O 1
ATOM 705 N N . ASP A 1 93 ? 17.680 -1.222 -14.689 1.00 63.66 93 ASP A N 1
ATOM 706 C CA . ASP A 1 93 ? 18.446 -0.018 -14.3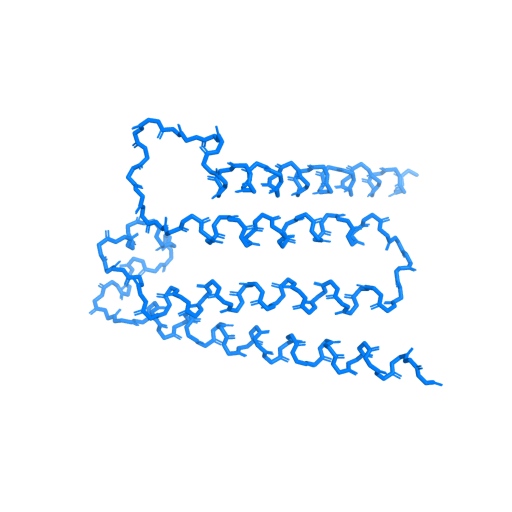32 1.00 63.66 93 ASP A CA 1
ATOM 707 C C . ASP A 1 93 ? 18.222 1.135 -15.338 1.00 63.66 93 ASP A C 1
ATOM 709 O O . ASP A 1 93 ? 18.454 2.304 -15.028 1.00 63.66 93 ASP A O 1
ATOM 713 N N . SER A 1 94 ? 17.696 0.829 -16.531 1.00 54.53 94 SER A N 1
ATOM 714 C CA . SER A 1 94 ? 17.332 1.793 -17.577 1.00 54.53 94 SER A CA 1
ATOM 715 C C . SER A 1 94 ? 16.061 2.600 -17.276 1.00 54.53 94 SER A C 1
ATOM 717 O O . SER A 1 94 ? 15.843 3.644 -17.891 1.00 54.53 94 SER A O 1
ATOM 719 N N . GLY A 1 95 ? 15.219 2.144 -16.339 1.00 50.31 95 GLY A N 1
ATOM 720 C CA . GLY A 1 95 ? 13.981 2.821 -15.925 1.00 50.31 95 GLY A CA 1
ATOM 721 C C . GLY A 1 95 ? 14.149 3.799 -14.755 1.00 50.31 95 GLY A C 1
ATOM 722 O O . GLY A 1 95 ? 13.218 4.539 -14.430 1.00 50.31 95 GLY A O 1
ATOM 723 N N . ALA A 1 96 ? 15.331 3.845 -14.132 1.00 50.78 96 ALA A N 1
ATOM 724 C CA . ALA A 1 96 ? 15.622 4.683 -12.965 1.00 50.78 96 ALA A CA 1
ATOM 725 C C . ALA A 1 96 ? 15.801 6.181 -13.292 1.00 50.78 96 ALA A C 1
ATOM 727 O O . ALA A 1 96 ? 16.175 6.971 -12.430 1.00 50.78 96 ALA A O 1
ATOM 728 N N . SER A 1 97 ? 15.501 6.606 -14.520 1.00 48.59 97 SER A N 1
ATOM 729 C CA . SER A 1 97 ? 15.495 8.016 -14.927 1.00 48.59 97 SER A CA 1
ATOM 730 C C . SER A 1 97 ? 14.349 8.822 -14.293 1.00 48.59 97 SER A C 1
ATOM 732 O O . SER A 1 97 ? 14.416 10.048 -14.252 1.00 48.59 97 SER A O 1
ATOM 734 N N . GLY A 1 98 ? 13.328 8.155 -13.738 1.00 48.72 98 GLY A N 1
ATOM 735 C CA . GLY A 1 98 ? 12.252 8.789 -12.961 1.00 48.72 98 GLY A CA 1
ATOM 736 C C . GLY A 1 98 ? 12.440 8.758 -11.437 1.00 48.72 98 GLY A C 1
ATOM 737 O O . GLY A 1 98 ? 11.600 9.282 -10.704 1.00 48.72 98 GLY A O 1
ATOM 738 N N . SER A 1 99 ? 13.498 8.121 -10.927 1.00 46.44 99 SER A N 1
ATOM 739 C CA . SER A 1 99 ? 13.615 7.794 -9.504 1.00 46.44 99 SER A CA 1
ATOM 740 C C . SER A 1 99 ? 14.368 8.872 -8.725 1.00 46.44 99 SER A C 1
ATOM 742 O O . SER A 1 99 ? 15.590 8.910 -8.718 1.00 46.44 99 SER A O 1
ATOM 744 N N . VAL A 1 100 ? 13.592 9.693 -8.005 1.00 49.19 100 VAL A N 1
ATOM 745 C CA . VAL A 1 100 ? 13.996 10.600 -6.913 1.00 49.19 100 VAL A CA 1
ATOM 746 C C . VAL A 1 100 ? 15.122 11.574 -7.286 1.00 49.19 100 VAL A C 1
ATOM 748 O O . VAL A 1 100 ? 16.298 11.236 -7.245 1.00 49.19 100 VAL A O 1
ATOM 751 N N . ALA A 1 101 ? 14.780 12.846 -7.522 1.00 49.91 101 ALA A N 1
ATOM 752 C CA . ALA A 1 101 ? 15.756 13.930 -7.720 1.00 49.91 101 ALA A CA 1
ATOM 753 C C . ALA A 1 101 ? 16.836 14.015 -6.611 1.00 49.91 101 ALA A C 1
ATOM 755 O O . ALA A 1 101 ? 17.909 14.566 -6.834 1.00 49.91 101 ALA A O 1
ATOM 756 N N . PHE A 1 102 ? 16.574 13.424 -5.439 1.00 53.66 102 PHE A N 1
ATOM 757 C CA . PHE A 1 102 ? 17.505 13.291 -4.317 1.00 53.66 102 PHE A CA 1
ATOM 758 C C . PHE A 1 102 ? 18.526 12.139 -4.428 1.00 53.66 102 PHE A C 1
ATOM 760 O O . PHE A 1 102 ? 19.495 12.136 -3.675 1.00 53.66 102 PHE A O 1
ATOM 767 N N . LEU A 1 103 ? 18.337 11.163 -5.324 1.00 50.03 103 LEU A N 1
ATOM 768 C CA . LEU A 1 103 ? 19.186 9.966 -5.442 1.00 50.03 103 LEU A CA 1
ATOM 769 C C . LEU A 1 103 ? 20.130 9.979 -6.655 1.00 50.03 103 LEU A C 1
ATOM 771 O O . LEU A 1 103 ? 20.943 9.065 -6.791 1.00 50.03 103 LEU A O 1
ATOM 775 N N . SER A 1 104 ? 20.080 11.013 -7.502 1.00 54.44 104 SER A N 1
ATOM 776 C CA . SER A 1 104 ? 20.971 11.162 -8.668 1.00 54.44 104 SER A CA 1
ATOM 777 C C . SER A 1 104 ? 22.460 11.131 -8.293 1.00 54.44 104 SER A C 1
ATOM 779 O O . SER A 1 104 ? 23.290 10.679 -9.083 1.00 54.44 104 SER A O 1
ATOM 781 N N . PHE A 1 105 ? 22.790 11.527 -7.060 1.00 54.16 105 PHE A N 1
ATOM 782 C CA . PHE A 1 105 ? 24.147 11.517 -6.513 1.00 54.16 105 PHE A CA 1
ATOM 783 C C . PHE A 1 105 ? 24.676 10.107 -6.170 1.00 54.16 105 PHE A C 1
ATOM 785 O O . PHE A 1 105 ? 25.881 9.925 -6.031 1.00 54.16 105 PHE A O 1
ATOM 792 N N . LEU A 1 106 ? 23.804 9.094 -6.060 1.00 53.25 106 LEU A N 1
ATOM 793 C CA . LEU A 1 106 ? 24.162 7.697 -5.744 1.00 53.25 106 LEU A CA 1
ATOM 794 C C . LEU A 1 106 ? 24.052 6.746 -6.955 1.00 53.25 106 LEU A C 1
ATOM 796 O O . LEU A 1 106 ? 24.057 5.526 -6.796 1.00 53.25 106 LEU A O 1
ATOM 800 N N . SER A 1 107 ? 23.985 7.299 -8.168 1.00 52.81 107 SER A N 1
ATOM 801 C CA . SER A 1 107 ? 23.688 6.617 -9.442 1.00 52.81 107 SER A CA 1
ATOM 802 C C . SER A 1 107 ? 24.692 5.545 -9.908 1.00 52.81 107 SER A C 1
ATOM 804 O O . SER A 1 107 ? 24.477 4.934 -10.949 1.00 52.81 107 SER A O 1
ATOM 806 N N . GLY A 1 108 ? 25.754 5.260 -9.148 1.00 55.09 108 GLY A N 1
ATOM 807 C CA . GLY A 1 108 ? 26.752 4.240 -9.498 1.00 55.09 108 GLY A CA 1
ATOM 808 C C . GLY A 1 108 ? 26.525 2.837 -8.916 1.00 55.09 108 GLY A C 1
ATOM 809 O O . GLY A 1 108 ? 27.305 1.939 -9.215 1.00 55.09 108 GLY A O 1
ATOM 810 N N . ILE A 1 109 ? 25.529 2.624 -8.044 1.00 57.41 109 ILE A N 1
ATOM 811 C CA . ILE A 1 109 ? 25.417 1.399 -7.220 1.00 57.41 109 ILE A CA 1
ATOM 812 C C . ILE A 1 109 ? 23.954 0.904 -7.192 1.00 57.41 109 ILE A C 1
ATOM 814 O O . ILE A 1 109 ? 23.044 1.738 -7.179 1.00 57.41 109 ILE A O 1
ATOM 818 N N . PRO A 1 110 ? 23.679 -0.420 -7.085 1.00 70.19 110 PRO A N 1
ATOM 819 C CA . PRO A 1 110 ? 22.338 -1.010 -6.878 1.00 70.19 110 PRO A CA 1
ATOM 820 C C . PRO A 1 110 ? 21.662 -0.623 -5.541 1.00 70.19 110 PRO A C 1
ATOM 822 O O . PRO A 1 110 ? 20.828 -1.353 -5.003 1.00 70.19 110 PRO A O 1
ATOM 825 N N . PHE A 1 111 ? 21.998 0.540 -4.980 1.00 74.94 111 PHE A N 1
ATOM 826 C CA . PHE A 1 111 ? 21.486 1.063 -3.720 1.00 74.94 111 PHE A CA 1
ATOM 827 C C . PHE A 1 111 ? 19.962 1.210 -3.732 1.00 74.94 111 PHE A C 1
ATOM 829 O O . PHE A 1 111 ? 19.304 0.916 -2.736 1.00 74.94 111 PHE A O 1
ATOM 836 N N . HIS A 1 112 ? 19.385 1.586 -4.876 1.00 74.19 112 HIS A N 1
ATOM 837 C CA . HIS A 1 112 ? 17.937 1.671 -5.038 1.00 74.19 112 HIS A CA 1
ATOM 838 C C . HIS A 1 112 ? 17.261 0.308 -4.798 1.00 74.19 112 HIS A C 1
ATOM 840 O O . HIS A 1 112 ? 16.276 0.245 -4.065 1.00 74.19 112 HIS A O 1
ATOM 846 N N . ARG A 1 113 ? 17.824 -0.800 -5.309 1.00 80.81 113 ARG A N 1
ATOM 847 C CA . ARG A 1 113 ? 17.271 -2.153 -5.107 1.00 80.81 113 ARG A CA 1
ATOM 848 C C . ARG A 1 113 ? 17.292 -2.569 -3.644 1.00 80.81 113 ARG A C 1
ATOM 850 O O . ARG A 1 113 ? 16.323 -3.159 -3.171 1.00 80.81 113 ARG A O 1
ATOM 857 N N . ILE A 1 114 ? 18.366 -2.232 -2.928 1.00 83.38 114 ILE A N 1
ATOM 858 C CA . ILE A 1 114 ? 18.501 -2.507 -1.491 1.00 83.38 114 ILE A CA 1
ATOM 859 C C . ILE A 1 114 ? 17.473 -1.691 -0.704 1.00 83.38 114 ILE A C 1
ATOM 861 O O . ILE A 1 114 ? 16.772 -2.242 0.141 1.00 83.38 114 ILE A O 1
ATOM 865 N N . LEU A 1 115 ? 17.337 -0.398 -1.009 1.00 84.44 115 LEU A N 1
ATOM 866 C CA . LEU A 1 115 ? 16.392 0.487 -0.330 1.00 84.44 115 LEU A CA 1
ATOM 867 C C . LEU A 1 115 ? 14.940 0.028 -0.532 1.00 84.44 115 LEU A C 1
ATOM 869 O O . LEU A 1 115 ? 14.189 -0.077 0.439 1.00 84.44 115 LEU A O 1
ATOM 873 N N . PHE A 1 116 ? 14.560 -0.311 -1.769 1.00 84.19 116 PHE A N 1
ATOM 874 C CA . PHE A 1 116 ? 13.246 -0.885 -2.062 1.00 84.19 116 PHE A CA 1
ATOM 875 C C . PHE A 1 116 ? 13.067 -2.266 -1.419 1.00 84.19 116 PHE A C 1
ATOM 877 O O . PHE A 1 116 ? 12.003 -2.542 -0.875 1.00 84.19 116 PHE A O 1
ATOM 884 N N . GLY A 1 117 ? 14.105 -3.104 -1.382 1.00 86.19 117 GLY A N 1
ATOM 885 C CA . GLY A 1 117 ? 14.067 -4.403 -0.706 1.00 86.19 117 GLY A CA 1
ATOM 886 C C . GLY A 1 117 ? 13.805 -4.280 0.798 1.00 86.19 117 GLY A C 1
ATOM 887 O O . GLY A 1 117 ? 12.924 -4.951 1.332 1.00 86.19 117 GLY A O 1
ATOM 888 N N . ILE A 1 118 ? 14.498 -3.363 1.482 1.00 88.50 118 ILE A N 1
ATOM 889 C CA . ILE A 1 118 ? 14.253 -3.061 2.901 1.00 88.50 118 ILE A CA 1
ATOM 890 C C . ILE A 1 118 ? 12.830 -2.527 3.087 1.00 88.50 118 ILE A C 1
ATOM 892 O O . ILE A 1 118 ? 12.118 -2.981 3.983 1.00 88.50 118 ILE A O 1
ATOM 896 N N . GLY A 1 119 ? 12.385 -1.616 2.215 1.00 86.56 119 GLY A N 1
ATOM 897 C CA . GLY A 1 119 ? 11.013 -1.110 2.212 1.00 86.56 119 GLY A CA 1
ATOM 898 C C . GLY A 1 119 ? 9.976 -2.230 2.094 1.00 86.56 119 GLY A C 1
ATOM 899 O O . GLY A 1 119 ? 9.007 -2.246 2.850 1.00 86.56 119 GLY A O 1
ATOM 900 N N . ALA A 1 120 ? 10.210 -3.212 1.220 1.00 89.50 120 ALA A N 1
ATOM 901 C CA . ALA A 1 120 ? 9.339 -4.371 1.050 1.00 89.50 120 ALA A CA 1
ATOM 902 C C . ALA A 1 120 ? 9.240 -5.213 2.330 1.00 89.50 120 ALA A C 1
ATOM 904 O O . ALA A 1 120 ? 8.138 -5.572 2.748 1.00 89.50 120 ALA A O 1
ATOM 905 N N . VAL A 1 121 ? 10.375 -5.473 2.989 1.00 91.25 121 VAL A N 1
ATOM 906 C CA . VAL A 1 121 ? 10.420 -6.211 4.262 1.00 91.25 121 VAL A CA 1
ATOM 907 C C . VAL A 1 121 ? 9.681 -5.450 5.362 1.00 91.25 121 VAL A C 1
ATOM 909 O O . VAL A 1 121 ? 8.862 -6.037 6.068 1.00 91.25 121 VAL A O 1
ATOM 912 N N . VAL A 1 122 ? 9.914 -4.141 5.487 1.00 90.50 122 VAL A N 1
ATOM 913 C CA . VAL A 1 122 ? 9.233 -3.296 6.480 1.00 90.50 122 VAL A CA 1
ATOM 914 C C . VAL A 1 122 ? 7.724 -3.282 6.235 1.00 90.50 122 VAL A C 1
ATOM 916 O O . VAL A 1 122 ? 6.955 -3.518 7.166 1.00 90.50 122 VAL A O 1
ATOM 919 N N . CYS A 1 123 ? 7.283 -3.081 4.992 1.00 89.88 123 CYS A N 1
ATOM 920 C CA . CYS A 1 123 ? 5.871 -3.147 4.622 1.00 89.88 123 CYS A CA 1
ATOM 921 C C . CYS A 1 123 ? 5.259 -4.526 4.922 1.00 89.88 123 CYS A C 1
ATOM 923 O O . CYS A 1 123 ? 4.150 -4.601 5.451 1.00 89.88 123 CYS A O 1
ATOM 925 N N . GLY A 1 124 ? 5.993 -5.613 4.670 1.00 88.00 124 GLY A N 1
ATOM 926 C CA . GLY A 1 124 ? 5.577 -6.971 5.025 1.00 88.00 124 GLY A CA 1
ATOM 927 C C . GLY A 1 124 ? 5.402 -7.166 6.534 1.00 88.00 124 GLY A C 1
ATOM 928 O O . GLY A 1 124 ? 4.391 -7.717 6.971 1.00 88.00 124 GLY A O 1
ATOM 929 N N . LEU A 1 125 ? 6.331 -6.651 7.345 1.00 90.31 125 LEU A N 1
ATOM 930 C CA . LEU A 1 125 ? 6.230 -6.691 8.807 1.00 90.31 125 LEU A CA 1
ATOM 931 C C . LEU A 1 125 ? 5.035 -5.880 9.316 1.00 90.31 125 LEU A C 1
ATOM 933 O O . LEU A 1 125 ? 4.272 -6.376 10.145 1.00 90.31 125 LEU A O 1
ATOM 937 N N . VAL A 1 126 ? 4.833 -4.664 8.800 1.00 87.56 126 VAL A N 1
ATOM 938 C CA . VAL A 1 126 ? 3.673 -3.829 9.151 1.00 87.56 126 VAL A CA 1
ATOM 939 C C . VAL A 1 126 ? 2.372 -4.541 8.787 1.00 87.56 126 VAL A C 1
ATOM 941 O O . VAL A 1 126 ? 1.476 -4.627 9.624 1.00 87.56 126 VAL A O 1
ATOM 944 N N . SER A 1 12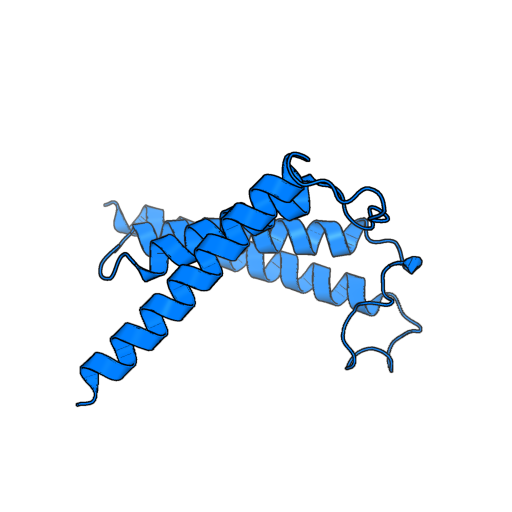7 ? 2.294 -5.123 7.588 1.00 89.88 127 SER A N 1
ATOM 945 C CA . SER A 1 127 ? 1.153 -5.930 7.154 1.00 89.88 127 SER A CA 1
ATOM 946 C C . SER A 1 127 ? 0.901 -7.103 8.105 1.00 89.88 127 SER A C 1
ATOM 948 O O . SER A 1 127 ? -0.228 -7.325 8.536 1.00 89.88 127 SER A O 1
ATOM 950 N N . TYR A 1 128 ? 1.947 -7.834 8.494 1.00 90.25 128 TYR A N 1
ATOM 951 C CA . TYR A 1 128 ? 1.833 -8.954 9.427 1.00 90.25 128 TYR A CA 1
ATOM 952 C C . TYR A 1 128 ? 1.318 -8.520 10.809 1.00 90.25 128 TYR A C 1
ATOM 954 O O . TYR A 1 128 ? 0.412 -9.147 11.364 1.00 90.25 128 TYR A O 1
ATOM 962 N N . PHE A 1 129 ? 1.845 -7.426 11.368 1.00 88.75 129 PHE A N 1
ATOM 963 C CA . PHE A 1 129 ? 1.380 -6.901 12.654 1.00 88.75 129 PHE A CA 1
ATOM 964 C C . PHE A 1 129 ? -0.052 -6.363 12.584 1.00 88.75 129 PHE A C 1
ATOM 966 O O . PHE A 1 129 ? -0.839 -6.620 13.499 1.00 88.75 129 PHE A O 1
ATOM 973 N N . ALA A 1 130 ? -0.411 -5.668 11.503 1.00 86.06 130 ALA A N 1
ATOM 974 C CA . ALA A 1 130 ? -1.767 -5.181 11.270 1.00 86.06 130 ALA A CA 1
ATOM 975 C C . ALA A 1 130 ? -2.765 -6.346 11.162 1.00 86.06 130 ALA A C 1
ATOM 977 O O . ALA A 1 130 ? -3.807 -6.329 11.820 1.00 86.06 130 ALA A O 1
ATOM 978 N N . PHE A 1 131 ? -2.398 -7.414 10.450 1.00 86.94 131 PHE A N 1
ATOM 979 C CA . PHE A 1 131 ? -3.213 -8.619 10.331 1.00 86.94 131 PHE A CA 1
ATOM 980 C C . PHE A 1 131 ? -3.378 -9.337 11.675 1.00 86.94 131 PHE A C 1
ATOM 982 O O . PHE A 1 131 ? -4.483 -9.712 12.069 1.00 86.94 131 PHE A O 1
ATOM 989 N N . ARG A 1 132 ? -2.293 -9.470 12.447 1.00 87.44 132 ARG A N 1
ATOM 990 C CA . ARG A 1 132 ? -2.351 -10.049 13.796 1.00 87.44 132 ARG A CA 1
ATOM 991 C C . ARG A 1 132 ? -3.235 -9.224 14.735 1.00 87.44 132 ARG A C 1
ATOM 993 O O . ARG A 1 132 ? -3.953 -9.797 15.553 1.00 87.44 132 ARG A O 1
ATOM 1000 N N . SER A 1 133 ? -3.185 -7.897 14.630 1.00 83.62 133 SER A N 1
ATOM 1001 C CA . SER A 1 133 ? -4.058 -6.989 15.382 1.00 83.62 133 SER A CA 1
ATOM 1002 C C . SER A 1 133 ? -5.530 -7.195 15.011 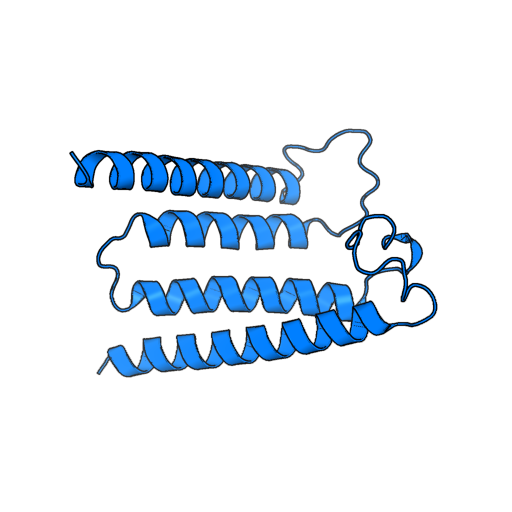1.00 83.62 133 SER A C 1
ATOM 1004 O O . SER A 1 133 ? -6.379 -7.328 15.892 1.00 83.62 133 SER A O 1
ATOM 1006 N N . PHE A 1 134 ? -5.823 -7.341 13.715 1.00 82.81 134 PHE A N 1
ATOM 1007 C CA . PHE A 1 134 ? -7.165 -7.647 13.219 1.00 82.81 134 PHE A CA 1
ATOM 1008 C C . PHE A 1 134 ? -7.731 -8.959 13.791 1.00 82.81 134 PHE A C 1
ATOM 1010 O O . PHE A 1 134 ? -8.899 -8.996 14.187 1.00 82.81 134 PHE A O 1
ATOM 1017 N N . LEU A 1 135 ? -6.907 -10.011 13.874 1.00 84.12 135 LEU A N 1
ATOM 1018 C CA . LEU A 1 135 ? -7.300 -11.297 14.460 1.00 84.12 135 LEU A CA 1
ATOM 1019 C C . LEU A 1 135 ? -7.525 -11.209 15.976 1.00 84.12 135 LEU A C 1
ATOM 1021 O O . LEU A 1 135 ? -8.469 -11.801 16.491 1.00 84.12 135 LEU A O 1
ATOM 1025 N N . ARG A 1 136 ? -6.684 -10.455 16.696 1.00 80.00 136 ARG A N 1
ATOM 1026 C CA . ARG A 1 136 ? -6.790 -10.291 18.156 1.00 80.00 136 ARG A CA 1
ATOM 1027 C C . ARG A 1 136 ? -8.001 -9.476 18.594 1.00 80.00 136 ARG A C 1
ATOM 1029 O O . ARG A 1 136 ? -8.550 -9.767 19.643 1.00 80.00 136 ARG A O 1
ATOM 1036 N N . GLY A 1 137 ? -8.447 -8.507 17.798 1.00 66.31 137 GLY A N 1
ATOM 1037 C CA . GLY A 1 137 ? -9.681 -7.758 18.069 1.00 66.31 137 GLY A CA 1
ATOM 1038 C C . GLY A 1 137 ? -10.976 -8.546 17.815 1.00 66.31 137 GLY A C 1
ATOM 1039 O O . GLY A 1 137 ? -12.035 -7.933 17.704 1.00 66.31 137 GLY A O 1
ATOM 1040 N N . SER A 1 138 ? -10.894 -9.868 17.622 1.00 54.66 138 SER A N 1
ATOM 1041 C CA . SER A 1 138 ? -12.006 -10.744 17.238 1.00 54.66 138 SER A CA 1
ATOM 1042 C C . SER A 1 138 ? -12.456 -11.742 18.303 1.00 54.66 138 SER A C 1
ATOM 1044 O O . SER A 1 138 ? -13.383 -12.501 18.016 1.00 54.66 138 SER A O 1
ATOM 1046 N N . GLY A 1 139 ? -11.800 -11.766 19.464 1.00 44.94 139 GLY A N 1
ATOM 1047 C CA . GLY A 1 139 ? -12.213 -12.521 20.651 1.00 44.94 139 GLY A CA 1
ATOM 1048 C C . GLY A 1 139 ? -12.555 -11.564 21.777 1.00 44.94 139 GLY A C 1
ATOM 1049 O O . GLY A 1 139 ? -13.412 -11.946 22.597 1.00 44.94 139 GLY A O 1
#

Radius of gyration: 17.59 Å; chains: 1; bounding box: 42×40×48 Å

Sequence (139 aa):
MSEEFKFKDRAFLVGSALFAGVFLILRGLEILTPENSAKNAPNWIFFAAGIAFTVAGITVMVRNAGRWNALSATVISLVLGSIFGWVSLFADDSGASGSVAFLSFLSGIPFHRILFGIGAVVCGLVSYFAFRSFLRGSG